Protein AF-A0A9P5V258-F1 (afdb_monomer)

Radius of gyration: 17.4 Å; Cα contacts (8 Å, |Δi|>4): 84; chains: 1; bounding box: 50×30×42 Å

Sequence (105 aa):
MNAGVFMLKVNEWSRKYMRDVWSRINTFDNEQDFMIALLEKSEYKSKAHVKYLPQCSFNSYWDVRGLHRMYRPGDFVIHWAGHNFSPLTFKDWKPSRHFNNPIKY

Structure (mmCIF, N/CA/C/O backbone):
data_AF-A0A9P5V258-F1
#
_entry.id   AF-A0A9P5V258-F1
#
loop_
_atom_site.group_PDB
_atom_site.id
_atom_site.type_symbol
_atom_site.label_atom_id
_atom_site.label_alt_id
_atom_site.label_comp_id
_atom_site.label_asym_id
_atom_site.label_entity_id
_atom_site.label_seq_id
_atom_site.pdbx_PDB_ins_code
_atom_site.Cartn_x
_atom_site.Cartn_y
_atom_site.Cartn_z
_atom_site.occupancy
_atom_site.B_iso_or_equiv
_atom_site.auth_seq_id
_atom_site.auth_comp_id
_atom_site.auth_asym_id
_atom_site.auth_atom_id
_atom_site.pdbx_PDB_model_num
ATOM 1 N N . MET A 1 1 ? 4.980 3.412 3.605 1.00 79.06 1 MET A N 1
ATOM 2 C CA . MET A 1 1 ? 4.011 2.432 3.063 1.00 79.06 1 MET A CA 1
ATOM 3 C C . MET A 1 1 ? 3.974 2.613 1.554 1.00 79.06 1 MET A C 1
ATOM 5 O O . MET A 1 1 ? 4.210 3.732 1.123 1.00 79.06 1 MET A O 1
ATOM 9 N N . ASN A 1 2 ? 3.710 1.563 0.775 1.00 82.44 2 ASN A N 1
ATOM 10 C CA . ASN A 1 2 ? 3.431 1.680 -0.658 1.00 82.44 2 ASN A CA 1
ATOM 11 C C . ASN A 1 2 ? 2.031 1.109 -0.939 1.00 82.44 2 ASN A C 1
ATOM 13 O O . ASN A 1 2 ? 1.725 0.034 -0.429 1.00 82.44 2 ASN A O 1
ATOM 17 N N . ALA A 1 3 ? 1.204 1.821 -1.708 1.00 85.69 3 ALA A N 1
ATOM 18 C CA . ALA A 1 3 ? -0.164 1.411 -2.051 1.00 85.69 3 ALA A CA 1
ATOM 19 C C . ALA A 1 3 ? -0.281 0.709 -3.417 1.00 85.69 3 ALA A C 1
ATOM 21 O O . ALA A 1 3 ? -1.348 0.235 -3.774 1.00 85.69 3 ALA A O 1
ATOM 22 N N . GLY A 1 4 ? 0.806 0.575 -4.176 1.00 84.62 4 GLY A N 1
ATOM 23 C CA . GLY A 1 4 ? 0.827 -0.211 -5.413 1.00 84.62 4 GLY A CA 1
ATOM 24 C C . GLY A 1 4 ? 0.654 -1.717 -5.189 1.00 84.62 4 GLY A C 1
ATOM 25 O O . GLY A 1 4 ? 0.162 -2.408 -6.073 1.00 84.62 4 GLY A O 1
ATOM 26 N N . VAL A 1 5 ? 1.013 -2.234 -4.005 1.00 88.31 5 VAL A N 1
ATOM 27 C CA . VAL A 1 5 ? 0.732 -3.624 -3.607 1.00 88.31 5 VAL A CA 1
ATOM 28 C C . VAL A 1 5 ? 0.343 -3.670 -2.133 1.00 88.31 5 VAL A C 1
ATOM 30 O O . VAL A 1 5 ? 1.149 -3.351 -1.257 1.00 88.31 5 VAL A O 1
ATOM 33 N N . PHE A 1 6 ? -0.881 -4.108 -1.852 1.00 92.19 6 PHE A N 1
ATOM 34 C CA . PHE A 1 6 ? -1.391 -4.364 -0.507 1.00 92.19 6 PHE A CA 1
ATOM 35 C C . PHE A 1 6 ? -2.472 -5.452 -0.545 1.00 92.19 6 PHE A C 1
ATOM 37 O O . PHE A 1 6 ? -2.997 -5.796 -1.601 1.00 92.19 6 PHE A O 1
ATOM 44 N N . MET A 1 7 ? -2.803 -6.008 0.619 1.00 92.50 7 MET A N 1
ATOM 45 C CA . MET A 1 7 ? -3.879 -6.986 0.779 1.00 92.50 7 MET A CA 1
ATOM 46 C C . MET A 1 7 ? -4.926 -6.448 1.746 1.00 92.50 7 MET A C 1
ATOM 48 O O . MET A 1 7 ? -4.589 -5.881 2.786 1.00 92.50 7 MET A O 1
ATOM 52 N N . LEU A 1 8 ? -6.199 -6.677 1.428 1.00 94.38 8 LEU A N 1
ATOM 53 C CA . LEU A 1 8 ? -7.324 -6.362 2.301 1.00 94.38 8 LEU A CA 1
ATOM 54 C C . LEU A 1 8 ? -8.073 -7.638 2.660 1.00 94.38 8 LEU A C 1
ATOM 56 O O . LEU A 1 8 ? -8.475 -8.408 1.789 1.00 94.38 8 LEU A O 1
ATOM 60 N N . LYS A 1 9 ? -8.320 -7.833 3.956 1.00 95.69 9 LYS A N 1
ATOM 61 C CA . LYS A 1 9 ? -9.283 -8.838 4.399 1.00 95.69 9 LYS A CA 1
ATOM 62 C C . LYS A 1 9 ? -10.686 -8.319 4.098 1.00 95.69 9 LYS A C 1
ATOM 64 O O . LYS A 1 9 ? -11.016 -7.193 4.448 1.00 95.69 9 LYS A O 1
ATOM 69 N N . VAL A 1 10 ? -11.544 -9.145 3.509 1.00 96.19 10 VAL A N 1
ATOM 70 C CA . VAL A 1 10 ? -12.946 -8.768 3.294 1.00 96.19 10 VAL A CA 1
ATOM 71 C C . VAL A 1 10 ? -13.681 -8.784 4.636 1.00 96.19 10 VAL A C 1
ATOM 73 O O . VAL A 1 10 ? -14.121 -9.828 5.108 1.00 96.19 10 VAL A O 1
ATOM 76 N N . ASN A 1 11 ? -13.784 -7.622 5.277 1.00 96.25 11 ASN A N 1
ATOM 77 C CA . ASN A 1 11 ? -14.552 -7.411 6.502 1.00 96.25 11 ASN A CA 1
ATOM 78 C C . ASN A 1 11 ? -15.094 -5.973 6.567 1.00 96.25 11 ASN A C 1
ATOM 80 O O . ASN A 1 11 ? -14.812 -5.142 5.701 1.00 96.25 11 ASN A O 1
ATOM 84 N N . GLU A 1 12 ? -15.891 -5.679 7.593 1.00 96.44 12 GLU A N 1
ATOM 85 C CA . GLU A 1 12 ? -16.513 -4.362 7.769 1.00 96.44 12 GLU A CA 1
ATOM 86 C C . GLU A 1 12 ? -15.485 -3.240 7.928 1.00 96.44 12 GLU A C 1
ATOM 88 O O . GLU A 1 12 ? -15.649 -2.176 7.330 1.00 96.44 12 GLU A O 1
ATOM 93 N N . TRP A 1 13 ? -14.393 -3.498 8.654 1.00 95.44 13 TRP A N 1
ATOM 94 C CA . TRP A 1 13 ? -13.323 -2.523 8.859 1.00 95.44 13 TRP A CA 1
ATOM 95 C C . TRP A 1 13 ? -12.678 -2.105 7.532 1.00 95.44 13 TRP A C 1
ATOM 97 O O . TRP A 1 13 ? -12.631 -0.918 7.220 1.00 95.44 13 TRP A O 1
ATOM 107 N N . SER A 1 14 ? -12.263 -3.065 6.699 1.00 95.81 14 SER A N 1
ATOM 108 C CA . SER A 1 14 ? -11.654 -2.785 5.396 1.00 95.81 14 SER A CA 1
ATOM 109 C C . SER A 1 14 ? -12.642 -2.119 4.439 1.00 95.81 14 SER A C 1
ATOM 111 O O . SER A 1 14 ? -12.258 -1.210 3.707 1.00 95.81 14 SER A O 1
ATOM 113 N N . ARG A 1 15 ? -13.929 -2.497 4.472 1.00 96.62 15 ARG A N 1
ATOM 114 C CA . ARG A 1 15 ? -14.977 -1.824 3.682 1.00 96.62 15 ARG A CA 1
ATOM 115 C C . ARG A 1 15 ? -15.196 -0.379 4.120 1.00 96.62 15 ARG A C 1
ATOM 117 O O . ARG A 1 15 ? -15.443 0.475 3.274 1.00 96.62 15 ARG A O 1
ATOM 124 N N . LYS A 1 16 ? -15.161 -0.093 5.424 1.00 95.88 16 LYS A N 1
ATOM 125 C CA . LYS A 1 16 ? -15.249 1.279 5.938 1.00 95.88 16 LYS A CA 1
ATOM 126 C C . LYS A 1 16 ? -14.019 2.083 5.523 1.00 95.88 16 LYS A C 1
ATOM 128 O O . LYS A 1 16 ? -14.179 3.121 4.896 1.00 95.88 16 LYS A O 1
ATOM 133 N N . TYR A 1 17 ? -12.822 1.558 5.783 1.00 95.00 17 TYR A N 1
ATOM 134 C CA . TYR A 1 17 ? -11.565 2.214 5.434 1.00 95.00 17 TYR A CA 1
ATOM 135 C C . TYR A 1 17 ? -11.505 2.586 3.945 1.00 95.00 17 TYR A C 1
ATOM 137 O O . TYR A 1 17 ? -11.267 3.744 3.621 1.00 95.00 17 TYR A O 1
ATOM 145 N N . MET A 1 18 ? -11.822 1.654 3.038 1.00 94.56 18 MET A N 1
ATOM 146 C CA . MET A 1 18 ? -11.799 1.939 1.596 1.00 94.56 18 MET A CA 1
ATOM 147 C C . MET A 1 18 ? -12.895 2.906 1.139 1.00 94.56 18 MET A C 1
ATOM 149 O O . MET A 1 18 ? -12.666 3.670 0.206 1.00 94.56 18 MET A O 1
ATOM 153 N N . ARG A 1 19 ? -14.072 2.918 1.781 1.00 94.81 19 ARG A N 1
ATOM 154 C CA . ARG A 1 19 ? -15.088 3.950 1.509 1.00 94.81 19 ARG A CA 1
ATOM 155 C C . ARG A 1 19 ? -14.584 5.332 1.904 1.00 94.81 19 ARG A C 1
ATOM 157 O O . ARG A 1 19 ? -14.739 6.270 1.131 1.00 94.81 19 ARG A O 1
ATOM 164 N N . ASP A 1 20 ? -13.950 5.444 3.065 1.00 93.50 20 ASP A N 1
ATOM 165 C CA . ASP A 1 20 ? -13.419 6.714 3.556 1.00 93.50 20 ASP A CA 1
ATOM 166 C C . ASP A 1 20 ? -12.240 7.208 2.704 1.00 93.50 20 ASP A C 1
ATOM 168 O O . ASP A 1 20 ? -12.161 8.408 2.439 1.00 93.50 20 ASP A O 1
ATOM 172 N N . VAL A 1 21 ? -11.378 6.300 2.223 1.00 91.69 21 VAL A N 1
ATOM 173 C CA . VAL A 1 21 ? -10.339 6.597 1.218 1.00 91.69 21 VAL A CA 1
ATOM 174 C C . VAL A 1 21 ? -10.993 7.155 -0.051 1.00 91.69 21 VAL A C 1
ATOM 176 O O . VAL A 1 21 ? -10.706 8.287 -0.434 1.00 91.69 21 VAL A O 1
ATOM 179 N N . TRP A 1 22 ? -11.940 6.426 -0.655 1.00 89.94 22 TRP A N 1
ATOM 180 C CA . TRP A 1 22 ? -12.550 6.838 -1.926 1.00 89.94 22 TRP A CA 1
ATOM 181 C C . TRP A 1 22 ? -13.407 8.094 -1.837 1.00 89.94 22 TRP A C 1
ATOM 183 O O . TRP A 1 22 ? -13.440 8.870 -2.784 1.00 89.94 22 TRP A O 1
ATOM 193 N N . SER A 1 23 ? -14.054 8.345 -0.698 1.00 89.50 23 SER A N 1
AT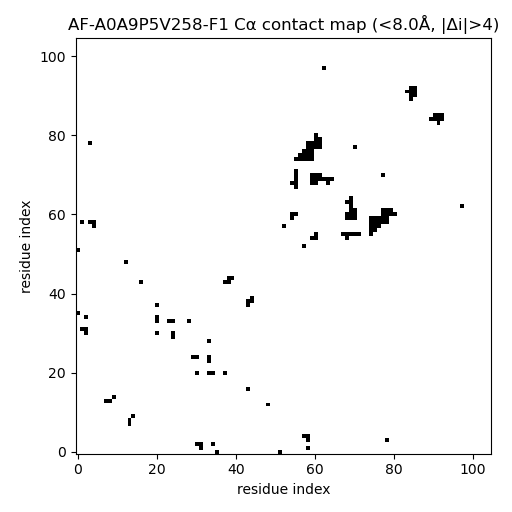OM 194 C CA . SER A 1 23 ? -14.854 9.560 -0.492 1.00 89.50 23 SER A CA 1
ATOM 195 C C . SER A 1 23 ? -14.053 10.865 -0.582 1.00 89.50 23 SER A C 1
ATOM 197 O O . SER A 1 23 ? -14.650 11.936 -0.668 1.00 89.50 23 SER A O 1
ATOM 199 N N . ARG A 1 24 ? -12.717 10.791 -0.520 1.00 79.38 24 ARG A N 1
ATOM 200 C CA . ARG A 1 24 ? -11.822 11.953 -0.451 1.00 79.38 24 ARG A CA 1
ATOM 201 C C . ARG A 1 24 ? -10.917 12.104 -1.664 1.00 79.38 24 ARG A C 1
ATOM 203 O O . ARG A 1 24 ? -10.278 13.141 -1.780 1.00 79.38 24 ARG A O 1
ATOM 210 N N . ILE A 1 25 ? -10.852 11.102 -2.536 1.00 81.50 25 ILE A N 1
ATOM 211 C CA . ILE A 1 25 ? -9.966 11.138 -3.697 1.00 81.50 25 ILE A CA 1
ATOM 212 C C . ILE A 1 25 ? -10.594 12.009 -4.782 1.00 81.50 25 ILE A C 1
ATOM 214 O O . ILE A 1 25 ? -11.712 11.757 -5.233 1.00 81.50 25 ILE A O 1
ATOM 218 N N . ASN A 1 26 ? -9.859 13.037 -5.200 1.00 77.88 26 ASN A N 1
ATOM 219 C CA . ASN A 1 26 ? -10.145 13.812 -6.403 1.00 77.88 26 ASN A CA 1
ATOM 220 C C . ASN A 1 26 ? -9.133 13.470 -7.518 1.00 77.88 26 ASN A C 1
ATOM 222 O O . ASN A 1 26 ? -8.193 12.707 -7.317 1.00 77.88 26 ASN A O 1
ATOM 226 N N . THR A 1 27 ? -9.320 14.030 -8.715 1.00 69.38 27 THR A N 1
ATOM 227 C CA . THR A 1 27 ? -8.483 13.749 -9.900 1.00 69.38 27 THR A CA 1
ATOM 228 C C . THR A 1 27 ? -7.014 14.167 -9.785 1.00 69.38 27 THR A C 1
ATOM 230 O O . THR A 1 27 ? -6.221 13.771 -10.635 1.00 69.38 27 THR A O 1
ATOM 233 N N . PHE A 1 28 ? -6.643 14.967 -8.786 1.00 65.12 28 PHE A N 1
ATOM 234 C CA . PHE A 1 28 ? -5.284 15.488 -8.602 1.00 65.12 28 PHE A CA 1
ATOM 235 C C . PHE A 1 28 ? -4.562 14.872 -7.401 1.00 65.12 28 PHE A C 1
ATOM 237 O O . PHE A 1 28 ? -3.388 15.160 -7.169 1.00 65.12 28 PHE A O 1
ATOM 244 N N . ASP A 1 29 ? -5.253 14.010 -6.666 1.00 76.50 29 ASP A N 1
ATOM 245 C CA . ASP A 1 29 ? -4.814 13.487 -5.388 1.00 76.50 29 ASP A CA 1
ATOM 246 C C . ASP A 1 29 ? -4.203 12.089 -5.523 1.00 76.50 29 ASP A C 1
ATOM 248 O O . ASP A 1 29 ? -4.750 11.194 -6.170 1.00 76.50 29 ASP A O 1
ATOM 252 N N . ASN A 1 30 ? -3.061 11.879 -4.869 1.00 83.06 30 ASN A N 1
ATOM 253 C CA . ASN A 1 30 ? -2.420 10.572 -4.798 1.00 83.06 30 ASN A CA 1
ATOM 254 C C . ASN A 1 30 ? -3.122 9.696 -3.750 1.00 83.06 30 ASN A C 1
ATOM 256 O O . ASN A 1 30 ? -3.019 9.955 -2.549 1.00 83.06 30 ASN A O 1
ATOM 260 N N . GLU A 1 31 ? -3.790 8.628 -4.199 1.00 88.94 31 GLU A N 1
ATOM 261 C CA . GLU A 1 31 ? -4.457 7.635 -3.341 1.00 88.94 31 GLU A CA 1
ATOM 262 C C . GLU A 1 31 ? -3.577 7.194 -2.162 1.00 88.94 31 GLU A C 1
ATOM 264 O O . GLU A 1 31 ? -4.047 7.131 -1.023 1.00 88.94 31 GLU A O 1
ATOM 269 N N . GLN A 1 32 ? -2.289 6.933 -2.409 1.00 90.50 32 GLN A N 1
ATOM 270 C CA . GLN A 1 32 ? -1.372 6.436 -1.388 1.00 90.50 32 GLN A CA 1
ATOM 271 C C . GLN A 1 32 ? -1.251 7.398 -0.203 1.00 90.50 32 GLN A C 1
ATOM 273 O O . GLN A 1 32 ? -1.208 6.955 0.947 1.00 90.50 32 GLN A O 1
ATOM 278 N N . ASP A 1 33 ? -1.206 8.700 -0.471 1.00 88.75 33 ASP A N 1
ATOM 279 C CA . ASP A 1 33 ? -1.028 9.713 0.565 1.00 88.75 33 ASP A CA 1
ATOM 280 C C . ASP A 1 33 ? -2.291 9.815 1.432 1.00 88.75 33 ASP A C 1
ATOM 282 O O . ASP A 1 33 ? -2.200 9.886 2.660 1.00 88.75 33 ASP A O 1
ATOM 286 N N . PHE A 1 34 ? -3.478 9.683 0.829 1.00 89.00 34 PHE A N 1
ATOM 287 C CA . PHE A 1 34 ? -4.744 9.605 1.566 1.00 89.00 34 PHE A CA 1
ATOM 288 C C . PHE A 1 34 ? -4.856 8.350 2.417 1.00 89.00 34 PHE A C 1
ATOM 290 O O . PHE A 1 34 ? -5.298 8.422 3.569 1.00 89.00 34 PHE A O 1
ATOM 297 N N . MET A 1 35 ? -4.441 7.204 1.877 1.00 92.94 35 MET A N 1
ATOM 298 C CA . MET A 1 35 ? -4.403 5.960 2.633 1.00 92.94 35 MET A CA 1
ATOM 299 C C . MET A 1 35 ? -3.521 6.108 3.879 1.00 92.94 35 MET A C 1
ATOM 301 O O . MET A 1 35 ? -3.959 5.746 4.973 1.00 92.94 35 MET A O 1
ATOM 305 N N . ILE A 1 36 ? -2.320 6.683 3.737 1.00 91.81 36 ILE A N 1
ATOM 306 C CA . ILE A 1 36 ? -1.396 6.935 4.855 1.00 91.81 36 ILE A CA 1
ATOM 307 C C . ILE A 1 36 ? -2.028 7.896 5.867 1.00 91.81 36 ILE A C 1
ATOM 309 O O . ILE A 1 36 ? -2.112 7.564 7.049 1.00 91.81 36 ILE A O 1
ATOM 313 N N . ALA A 1 37 ? -2.544 9.039 5.410 1.00 90.88 37 ALA A N 1
ATOM 314 C CA . ALA A 1 37 ? -3.138 10.049 6.280 1.00 90.88 37 ALA A CA 1
ATOM 315 C C . ALA A 1 37 ? -4.344 9.514 7.071 1.00 90.88 37 ALA A C 1
ATOM 317 O O . ALA A 1 37 ? -4.539 9.861 8.237 1.00 90.88 37 ALA A O 1
ATOM 318 N N . LEU A 1 38 ? -5.167 8.647 6.469 1.00 92.44 38 LEU A N 1
ATOM 319 C CA . LEU A 1 38 ? -6.274 8.005 7.179 1.00 92.44 38 LEU A CA 1
ATOM 320 C C . LEU A 1 38 ? -5.781 7.038 8.255 1.00 92.44 38 LEU A C 1
ATOM 322 O O . LEU A 1 38 ? -6.333 7.060 9.351 1.00 92.44 38 LEU A O 1
ATOM 326 N N . LEU A 1 39 ? -4.736 6.249 7.988 1.00 93.38 39 LEU A N 1
ATOM 327 C CA . LEU A 1 39 ? -4.160 5.300 8.955 1.00 93.38 39 LEU A CA 1
ATOM 328 C C . LEU A 1 39 ? -3.537 5.982 10.182 1.00 93.38 39 LEU A C 1
ATOM 330 O O . LEU A 1 39 ? -3.370 5.344 11.223 1.00 93.38 39 LEU A O 1
ATOM 334 N N . GLU A 1 40 ? -3.209 7.269 10.085 1.00 91.69 40 GLU A N 1
ATOM 335 C CA . GLU A 1 40 ? -2.706 8.065 11.206 1.00 91.69 40 GLU A CA 1
ATOM 336 C C . GLU A 1 40 ? -3.812 8.590 12.132 1.00 91.69 40 GLU A C 1
ATOM 338 O O . GLU A 1 40 ? -3.526 8.957 13.277 1.00 91.69 40 GLU A O 1
ATOM 343 N N . LYS A 1 41 ? -5.078 8.587 11.691 1.00 91.56 41 LYS A N 1
ATOM 344 C CA . LYS A 1 41 ? -6.218 9.012 12.516 1.00 91.56 41 LYS A CA 1
ATOM 345 C C . LYS A 1 41 ? -6.520 7.987 13.599 1.00 91.56 41 LYS A C 1
ATOM 347 O O . LYS A 1 41 ? -6.471 6.787 13.349 1.00 91.56 41 LYS A O 1
ATOM 352 N N . SER A 1 42 ? -6.913 8.452 14.785 1.00 89.25 42 SER A N 1
ATOM 353 C CA . SER A 1 42 ? -7.205 7.603 15.954 1.00 89.25 42 SER A CA 1
ATOM 354 C C . SER A 1 42 ? -8.169 6.448 15.658 1.00 89.25 42 SER A C 1
ATOM 356 O O . SER A 1 42 ? -7.953 5.343 16.140 1.00 89.25 42 SER A O 1
ATOM 358 N N . GLU A 1 43 ? -9.177 6.683 14.817 1.00 90.00 43 GLU A N 1
ATOM 359 C CA . GLU A 1 43 ? -10.156 5.679 14.380 1.00 90.00 43 GLU A CA 1
ATOM 360 C C . GLU A 1 43 ? -9.528 4.487 13.627 1.00 90.00 43 GLU A C 1
ATOM 362 O O . GLU A 1 43 ? -10.000 3.356 13.733 1.00 90.00 43 GLU A O 1
ATOM 367 N N . TYR A 1 44 ? -8.445 4.722 12.885 1.00 90.62 44 TYR A N 1
ATOM 368 C CA . TYR A 1 44 ? -7.799 3.729 12.020 1.00 90.62 44 TYR A CA 1
ATOM 369 C C . TYR A 1 44 ? -6.428 3.284 12.510 1.00 90.62 44 TYR A C 1
ATOM 371 O O . TYR A 1 44 ? -5.928 2.243 12.076 1.00 90.62 44 TYR A O 1
ATOM 379 N N . LYS A 1 45 ? -5.833 4.040 13.435 1.00 85.31 45 LYS A N 1
ATOM 380 C CA . LYS A 1 45 ? -4.521 3.801 14.033 1.00 85.31 45 LYS A CA 1
ATOM 381 C C . LYS A 1 45 ? -4.582 2.632 15.020 1.00 85.31 45 LYS A C 1
ATOM 383 O O . LYS A 1 45 ? -4.364 2.781 16.218 1.00 85.31 45 LYS A O 1
ATOM 388 N N . SER A 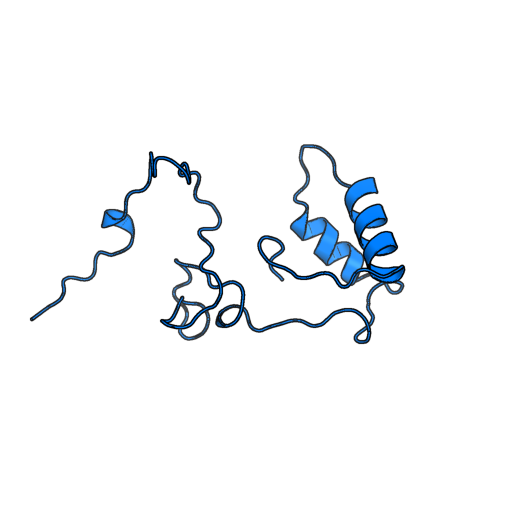1 46 ? -4.883 1.442 14.503 1.00 83.75 46 SER A N 1
ATOM 389 C CA . SER A 1 46 ? -4.985 0.194 1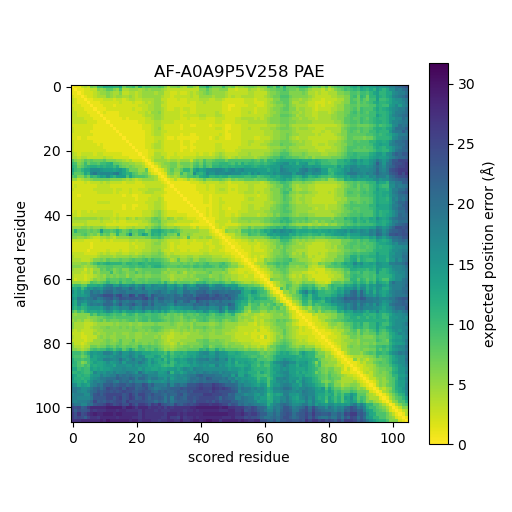5.253 1.00 83.75 46 SER A CA 1
ATOM 390 C C . SER A 1 46 ? -4.047 -0.866 14.686 1.00 83.75 46 SER A C 1
ATOM 392 O O . SER A 1 46 ? -4.130 -1.252 13.518 1.00 83.75 46 SER A O 1
ATOM 394 N N . LYS A 1 47 ? -3.194 -1.418 15.557 1.00 78.50 47 LYS A N 1
ATOM 395 C CA . LYS A 1 47 ? -2.323 -2.559 15.226 1.00 78.50 47 LYS A CA 1
ATOM 396 C C . LYS A 1 47 ? -3.103 -3.862 15.003 1.00 78.50 47 LYS A C 1
ATOM 398 O O . LYS A 1 47 ? -2.536 -4.824 14.495 1.00 78.50 47 LYS A O 1
ATOM 403 N N . ALA A 1 48 ? -4.385 -3.909 15.376 1.00 88.06 48 ALA A N 1
ATOM 404 C CA . ALA A 1 48 ? -5.224 -5.089 15.175 1.00 88.06 48 ALA A CA 1
ATOM 405 C C . ALA A 1 48 ? -5.656 -5.264 13.709 1.00 88.06 48 ALA A C 1
ATOM 407 O O . ALA A 1 48 ? -5.912 -6.386 13.276 1.00 88.06 48 ALA A O 1
ATOM 408 N N . HIS A 1 49 ? -5.718 -4.170 12.943 1.00 92.19 49 HIS A N 1
ATOM 409 C CA . HIS A 1 49 ? -6.241 -4.181 11.573 1.00 92.19 49 HIS A CA 1
ATOM 410 C C . HIS A 1 49 ? -5.177 -3.936 10.502 1.00 92.19 49 HIS A C 1
ATOM 412 O O . HIS A 1 49 ? -5.386 -4.302 9.348 1.00 92.19 49 HIS A O 1
ATOM 418 N N . VAL A 1 50 ? -4.030 -3.365 10.879 1.00 93.25 50 VAL A N 1
ATOM 419 C CA . VAL A 1 50 ? -2.978 -2.962 9.941 1.00 93.25 50 VAL A CA 1
ATOM 420 C C . VAL A 1 50 ? -1.667 -3.627 10.331 1.00 93.25 50 VAL A C 1
ATOM 422 O O . VAL A 1 50 ? -1.194 -3.487 11.460 1.00 93.25 50 VAL A O 1
ATOM 425 N N . LYS A 1 51 ? -1.056 -4.331 9.376 1.00 91.75 51 LYS A N 1
ATOM 426 C CA . LYS A 1 51 ? 0.290 -4.892 9.508 1.00 91.75 51 LYS A CA 1
ATOM 427 C C . LYS A 1 51 ? 1.164 -4.366 8.382 1.00 91.75 51 LYS A C 1
ATOM 429 O O . LYS A 1 51 ? 0.799 -4.462 7.216 1.00 91.75 51 LYS A O 1
ATOM 434 N N . TYR A 1 52 ? 2.327 -3.842 8.746 1.00 89.88 52 TYR A N 1
ATOM 435 C CA . TYR A 1 52 ? 3.333 -3.412 7.786 1.00 89.88 52 TYR A CA 1
ATOM 436 C C . TYR A 1 52 ? 4.280 -4.571 7.502 1.00 89.88 52 TYR A C 1
ATOM 438 O O . TYR A 1 52 ? 4.839 -5.159 8.428 1.00 89.88 52 TYR A O 1
ATOM 446 N N . LEU A 1 53 ? 4.438 -4.898 6.223 1.00 85.25 53 LEU A N 1
ATOM 447 C CA . LEU A 1 53 ? 5.376 -5.914 5.764 1.00 85.25 53 LEU A CA 1
ATOM 448 C C . LEU A 1 53 ? 6.671 -5.255 5.268 1.00 85.25 53 LEU A C 1
ATOM 450 O O . LEU A 1 53 ? 6.631 -4.115 4.791 1.00 85.25 53 LEU A O 1
ATOM 454 N N . PRO A 1 54 ? 7.818 -5.950 5.359 1.00 82.06 54 PRO A N 1
ATOM 455 C CA . PRO A 1 54 ? 9.051 -5.489 4.738 1.00 82.06 54 PRO A CA 1
ATOM 456 C C . PRO A 1 54 ? 8.870 -5.303 3.230 1.00 82.06 54 PRO A C 1
ATOM 458 O O . PRO A 1 54 ? 8.306 -6.162 2.554 1.00 82.06 54 PRO A O 1
ATOM 461 N N . GLN A 1 55 ? 9.399 -4.199 2.704 1.00 76.94 55 GLN A N 1
ATOM 462 C CA . GLN A 1 55 ? 9.273 -3.838 1.291 1.00 76.94 55 GLN A CA 1
ATOM 463 C C . GLN A 1 55 ? 9.798 -4.945 0.364 1.00 76.94 55 GLN A C 1
ATOM 465 O O . GLN A 1 55 ? 9.083 -5.354 -0.542 1.00 76.94 55 GLN A O 1
ATOM 470 N N . CYS A 1 56 ? 10.983 -5.503 0.639 1.00 74.50 56 CYS A N 1
ATOM 471 C CA . CYS A 1 56 ? 11.584 -6.538 -0.211 1.00 74.50 56 CYS A CA 1
ATOM 472 C C . CYS A 1 56 ? 10.809 -7.864 -0.249 1.00 74.50 56 CYS A C 1
ATOM 474 O O . CYS A 1 56 ? 10.922 -8.624 -1.195 1.00 74.50 56 CYS A O 1
ATOM 476 N N . SER A 1 57 ? 10.007 -8.175 0.770 1.00 72.38 57 SER A N 1
ATOM 477 C CA . SER A 1 57 ? 9.278 -9.449 0.795 1.00 72.38 57 SER A CA 1
ATOM 478 C C . SER A 1 5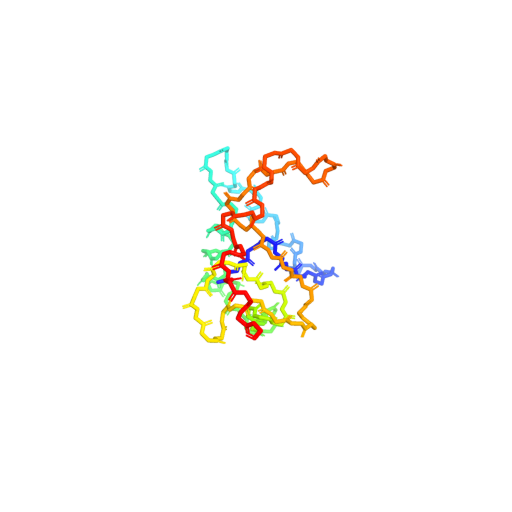7 ? 7.967 -9.397 0.011 1.00 72.38 57 SER A C 1
ATOM 480 O O . SER A 1 57 ? 7.335 -10.432 -0.177 1.00 72.38 57 SER A O 1
ATOM 482 N N . PHE A 1 58 ? 7.520 -8.205 -0.396 1.00 79.81 58 PHE A N 1
ATOM 483 C CA . PHE A 1 58 ? 6.143 -8.014 -0.851 1.00 79.81 58 PHE A CA 1
ATOM 484 C C . PHE A 1 58 ? 5.977 -7.024 -2.008 1.00 79.81 58 PHE A C 1
ATOM 486 O O . PHE A 1 58 ? 5.060 -7.172 -2.807 1.00 79.81 58 PHE A O 1
ATOM 493 N N . ASN A 1 59 ? 6.830 -6.005 -2.090 1.00 83.75 59 ASN A N 1
ATOM 494 C CA . ASN A 1 59 ? 6.705 -4.894 -3.029 1.00 83.75 59 ASN A CA 1
ATOM 495 C C . ASN A 1 59 ? 8.082 -4.257 -3.272 1.00 83.75 59 ASN A C 1
ATOM 497 O O . ASN A 1 59 ? 8.371 -3.136 -2.836 1.00 83.75 59 ASN A O 1
ATOM 501 N N . SER A 1 60 ? 8.972 -5.032 -3.887 1.00 83.75 60 SER A N 1
ATOM 502 C CA . SER A 1 60 ? 10.363 -4.647 -4.101 1.00 83.75 60 SER A CA 1
ATOM 503 C C . SER A 1 60 ? 10.468 -3.592 -5.181 1.00 83.75 60 SER A C 1
ATOM 505 O O . SER A 1 60 ? 9.922 -3.754 -6.265 1.00 83.75 60 SER A O 1
ATOM 507 N N . TYR A 1 61 ? 11.226 -2.532 -4.926 1.00 78.75 61 TYR A N 1
ATOM 508 C CA . TYR A 1 61 ? 11.489 -1.536 -5.955 1.00 78.75 61 TYR A CA 1
ATOM 509 C C . TYR A 1 61 ? 12.693 -1.955 -6.789 1.00 78.75 61 TYR A C 1
ATOM 511 O O . TYR A 1 61 ? 13.681 -2.484 -6.272 1.00 78.75 61 TYR A O 1
ATOM 519 N N . TRP A 1 62 ? 12.611 -1.694 -8.088 1.00 70.94 62 TRP A N 1
ATOM 520 C CA . TRP A 1 62 ? 13.658 -2.072 -9.030 1.00 70.94 62 TRP A CA 1
ATOM 521 C C . TRP A 1 62 ? 14.917 -1.184 -8.931 1.00 70.94 62 TRP A C 1
ATOM 523 O O . TRP A 1 62 ? 16.017 -1.681 -9.162 1.00 70.94 62 TRP A O 1
ATOM 533 N N . ASP A 1 63 ? 14.787 0.102 -8.577 1.00 66.69 63 ASP A N 1
ATOM 534 C CA . ASP A 1 63 ? 15.856 1.117 -8.664 1.00 66.69 63 ASP A CA 1
ATOM 535 C C . ASP A 1 63 ? 16.447 1.588 -7.343 1.00 66.69 63 ASP A C 1
ATOM 537 O O . ASP A 1 63 ? 17.415 2.358 -7.332 1.00 66.69 63 ASP A O 1
ATOM 541 N N . VAL A 1 64 ? 15.898 1.154 -6.214 1.00 62.19 64 VAL A N 1
ATOM 542 C CA . VAL A 1 64 ? 16.336 1.691 -4.930 1.00 62.19 64 VAL A CA 1
ATOM 543 C C . VAL A 1 64 ? 17.686 1.083 -4.560 1.00 62.19 64 VAL A C 1
ATOM 545 O O . VAL A 1 64 ? 17.756 -0.040 -4.070 1.00 62.19 64 VAL A O 1
ATOM 548 N N . ARG A 1 65 ? 18.768 1.852 -4.746 1.00 55.94 65 ARG A N 1
ATOM 549 C CA . ARG A 1 65 ? 20.162 1.490 -4.414 1.00 55.94 65 ARG A CA 1
ATOM 550 C C . ARG A 1 65 ? 20.428 1.460 -2.901 1.00 55.94 65 ARG A C 1
ATOM 552 O O . ARG A 1 65 ? 21.233 2.226 -2.380 1.00 55.94 65 ARG A O 1
ATOM 559 N N . GLY A 1 66 ? 19.739 0.579 -2.183 1.00 58.03 66 GLY A N 1
ATOM 560 C CA . GLY A 1 66 ? 19.973 0.292 -0.769 1.00 58.03 66 GLY A CA 1
ATOM 561 C C . GLY A 1 66 ? 19.994 -1.212 -0.524 1.00 58.03 66 GLY A C 1
ATOM 562 O O . GLY A 1 66 ? 19.148 -1.932 -1.050 1.00 58.03 66 GLY A O 1
ATOM 563 N N . LEU A 1 67 ? 20.932 -1.685 0.305 1.00 49.22 67 LEU A N 1
ATOM 564 C CA . LEU A 1 67 ? 21.197 -3.114 0.544 1.00 49.22 67 LEU A CA 1
ATOM 565 C C . LEU A 1 67 ? 19.932 -3.930 0.903 1.00 49.22 67 LEU A C 1
ATOM 567 O O . LEU A 1 67 ? 19.833 -5.106 0.562 1.00 49.22 67 LEU A O 1
ATOM 571 N N . HIS A 1 68 ? 18.953 -3.292 1.556 1.00 52.19 68 HIS A N 1
ATOM 572 C CA . HIS A 1 68 ? 17.673 -3.871 2.000 1.00 52.19 68 HIS A CA 1
ATOM 573 C C . HIS A 1 68 ? 16.445 -3.291 1.279 1.00 52.19 68 HIS A C 1
ATOM 575 O O . HIS A 1 68 ? 15.346 -3.307 1.828 1.00 52.19 68 HIS A O 1
ATOM 581 N N . ARG A 1 69 ? 16.635 -2.681 0.105 1.00 53.50 69 ARG A N 1
ATOM 582 C CA . ARG A 1 69 ? 15.562 -2.045 -0.681 1.00 53.50 69 ARG A CA 1
ATOM 583 C C . ARG A 1 69 ? 15.559 -2.446 -2.156 1.00 53.50 69 ARG A C 1
ATOM 585 O O . ARG A 1 69 ? 14.594 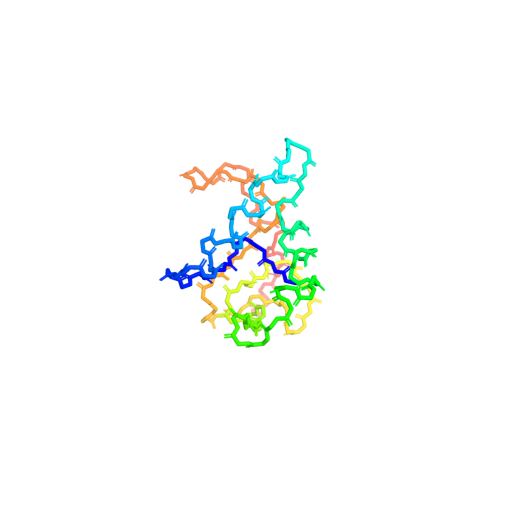-2.135 -2.849 1.00 53.50 69 ARG A O 1
ATOM 592 N N . MET A 1 70 ? 16.608 -3.133 -2.606 1.00 66.38 70 MET A N 1
ATOM 593 C CA . MET A 1 70 ? 16.682 -3.731 -3.934 1.00 66.38 70 MET A CA 1
ATOM 594 C C . MET A 1 70 ? 15.891 -5.033 -4.010 1.00 66.38 70 MET A C 1
ATOM 596 O O . MET A 1 70 ? 15.846 -5.796 -3.040 1.00 66.38 70 MET A O 1
ATOM 600 N N . TYR A 1 71 ? 15.355 -5.293 -5.201 1.00 72.19 71 TYR A N 1
ATOM 601 C CA . TYR A 1 71 ? 14.860 -6.605 -5.599 1.00 72.19 71 TYR A CA 1
ATOM 602 C C . TYR A 1 71 ? 15.916 -7.705 -5.380 1.00 72.19 71 TYR A C 1
ATOM 604 O O . TYR A 1 71 ? 17.116 -7.493 -5.599 1.00 72.19 71 TYR A O 1
ATOM 612 N N . ARG A 1 72 ? 15.458 -8.892 -4.980 1.00 71.81 72 ARG A N 1
ATOM 613 C CA . ARG A 1 72 ? 16.237 -10.128 -4.891 1.00 71.81 72 ARG A CA 1
ATOM 614 C C . ARG A 1 72 ? 15.479 -11.290 -5.548 1.00 71.81 72 ARG A C 1
ATOM 616 O O . ARG A 1 72 ? 14.247 -11.299 -5.560 1.00 71.81 72 ARG A O 1
ATOM 623 N N . PRO A 1 73 ? 16.188 -12.301 -6.085 1.00 74.88 73 PRO A N 1
ATOM 624 C CA . PRO A 1 73 ? 15.546 -13.544 -6.496 1.00 74.88 73 PRO A CA 1
ATOM 625 C C . PRO A 1 73 ? 14.728 -14.143 -5.342 1.00 74.88 73 PRO A C 1
ATOM 627 O O . PRO A 1 73 ? 15.252 -14.317 -4.242 1.00 74.88 73 PRO A O 1
ATOM 630 N N . GLY A 1 74 ? 13.453 -14.444 -5.600 1.00 75.69 74 GLY A N 1
ATOM 631 C CA . GLY A 1 74 ? 12.502 -14.932 -4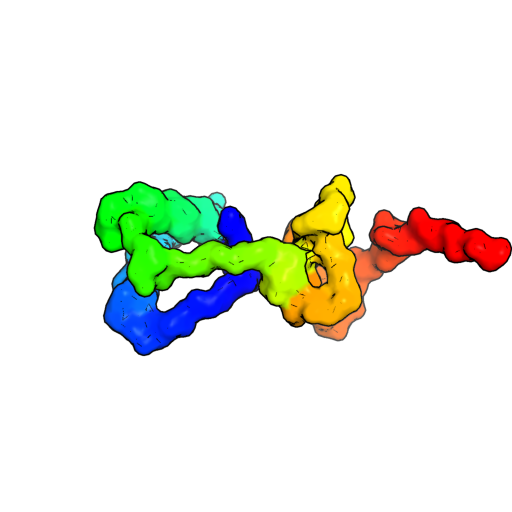.593 1.00 75.69 74 GLY A CA 1
ATOM 632 C C . GLY A 1 74 ? 11.549 -13.870 -4.033 1.00 75.69 74 GLY A C 1
ATOM 633 O O . GLY A 1 74 ? 10.634 -14.226 -3.293 1.00 75.69 74 GLY A O 1
ATOM 634 N N . ASP A 1 75 ? 11.717 -12.597 -4.397 1.00 79.25 75 ASP A N 1
ATOM 635 C CA . ASP A 1 75 ? 10.759 -11.550 -4.037 1.00 79.25 75 ASP A CA 1
ATOM 636 C C . ASP A 1 75 ? 9.399 -11.774 -4.716 1.00 79.25 75 ASP A C 1
ATOM 638 O O . ASP A 1 75 ? 9.321 -12.207 -5.867 1.00 79.25 75 ASP A O 1
ATOM 642 N N . PHE A 1 76 ? 8.316 -11.449 -4.002 1.00 83.88 76 PHE A N 1
ATOM 643 C CA . PHE A 1 76 ? 6.951 -11.733 -4.452 1.00 83.88 76 PHE A CA 1
ATOM 644 C C . PHE A 1 76 ? 6.527 -10.893 -5.667 1.00 83.88 76 PHE A C 1
ATOM 646 O O . PHE A 1 76 ? 6.018 -11.428 -6.649 1.00 83.88 76 PHE A O 1
ATOM 653 N N . VAL A 1 77 ? 6.743 -9.575 -5.604 1.00 84.44 77 VAL A N 1
ATOM 654 C CA . VAL A 1 77 ? 6.437 -8.624 -6.682 1.00 84.44 77 VAL A CA 1
ATOM 655 C C . VAL A 1 77 ? 7.588 -7.640 -6.815 1.00 84.44 77 VAL A C 1
ATOM 657 O O . VAL A 1 77 ? 8.090 -7.117 -5.817 1.00 84.44 77 VAL A O 1
ATOM 660 N N . ILE A 1 78 ? 7.960 -7.352 -8.061 1.00 82.44 78 ILE A N 1
ATOM 661 C CA . ILE A 1 78 ? 8.863 -6.258 -8.405 1.00 82.44 78 ILE A CA 1
ATOM 662 C C . ILE A 1 78 ? 8.011 -5.112 -8.956 1.00 82.44 78 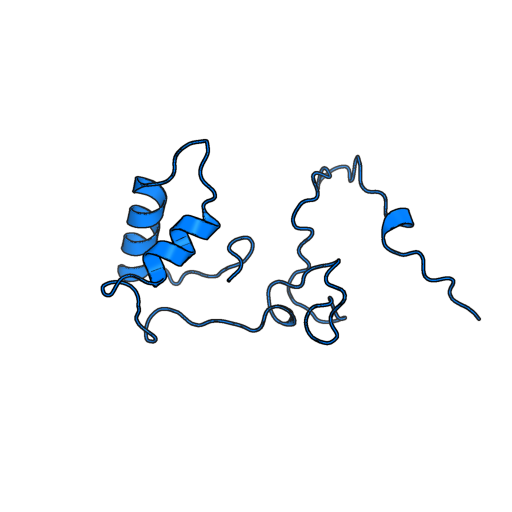ILE A C 1
ATOM 664 O O . ILE A 1 78 ? 7.204 -5.294 -9.866 1.00 82.44 78 ILE A O 1
ATOM 668 N N . HIS A 1 79 ? 8.174 -3.931 -8.378 1.00 82.75 79 HIS A N 1
ATOM 669 C CA . HIS A 1 79 ? 7.402 -2.738 -8.671 1.00 82.75 79 HIS A CA 1
ATOM 670 C C . HIS A 1 79 ? 8.272 -1.716 -9.400 1.00 82.75 79 HIS A C 1
ATOM 672 O O . HIS A 1 79 ? 9.211 -1.137 -8.845 1.00 82.75 79 HIS A O 1
ATOM 678 N N . TRP A 1 80 ? 7.915 -1.462 -10.658 1.00 79.69 80 TRP A N 1
ATOM 679 C CA . TRP A 1 80 ? 8.496 -0.416 -11.499 1.00 79.69 80 TRP A CA 1
ATOM 680 C C . TRP A 1 80 ? 7.797 0.932 -11.307 1.00 79.69 80 TRP A C 1
ATOM 682 O O . TRP A 1 80 ? 7.278 1.523 -12.253 1.00 79.69 80 TRP A O 1
ATOM 692 N N . ALA A 1 81 ? 7.757 1.411 -10.063 1.00 78.31 81 ALA A N 1
ATOM 693 C CA . ALA A 1 81 ? 7.106 2.673 -9.721 1.00 78.31 81 ALA A CA 1
ATOM 694 C C . ALA A 1 81 ? 7.689 3.839 -10.542 1.00 78.31 81 ALA A C 1
ATOM 696 O O . ALA A 1 81 ? 8.906 3.979 -10.644 1.00 78.31 81 ALA A O 1
ATOM 697 N N . GLY A 1 82 ? 6.825 4.676 -11.124 1.00 76.00 82 GLY A N 1
ATOM 698 C CA . GLY A 1 82 ? 7.239 5.824 -11.943 1.00 76.00 82 GLY A CA 1
ATOM 699 C C . GLY A 1 82 ? 7.595 5.495 -13.399 1.00 76.00 82 GLY A C 1
ATOM 700 O O . GLY A 1 82 ? 8.012 6.391 -14.132 1.00 76.00 82 GLY A O 1
ATOM 701 N N . HIS A 1 83 ? 7.410 4.247 -13.844 1.00 75.19 83 HIS A N 1
ATOM 702 C CA . HIS A 1 83 ? 7.604 3.861 -15.242 1.00 75.19 83 HIS A CA 1
ATOM 703 C C . HIS A 1 83 ? 6.274 3.660 -15.964 1.00 75.19 83 HIS A C 1
ATOM 705 O O . HIS A 1 83 ? 5.470 2.819 -15.579 1.00 75.19 83 HIS A O 1
ATOM 711 N N . ASN A 1 84 ? 6.098 4.369 -17.078 1.00 70.00 84 ASN A N 1
ATOM 712 C CA . ASN A 1 84 ? 4.942 4.231 -17.963 1.00 70.00 84 ASN A CA 1
ATOM 713 C C . ASN A 1 84 ? 5.316 3.411 -19.203 1.00 70.00 84 ASN A C 1
ATOM 715 O O . ASN A 1 84 ? 5.330 3.940 -20.311 1.00 70.00 84 ASN A O 1
ATOM 719 N N . PHE A 1 85 ? 5.663 2.133 -19.025 1.00 74.69 85 PHE A N 1
ATOM 720 C CA . PHE A 1 85 ? 5.741 1.209 -20.159 1.00 74.69 85 PHE A CA 1
ATOM 721 C C . PHE A 1 85 ? 4.419 0.461 -20.309 1.00 74.69 85 PHE A C 1
ATOM 723 O O . PHE A 1 85 ? 3.726 0.168 -19.335 1.00 74.69 85 PHE A O 1
ATOM 730 N N . SER A 1 86 ? 4.061 0.135 -21.547 1.00 74.31 86 SER A N 1
ATOM 731 C CA . SER A 1 86 ? 2.897 -0.712 -21.803 1.00 74.31 86 SER A CA 1
ATOM 732 C C . SER A 1 86 ? 3.180 -2.130 -21.294 1.00 74.31 86 SER A C 1
ATOM 734 O O . SER A 1 86 ? 4.129 -2.745 -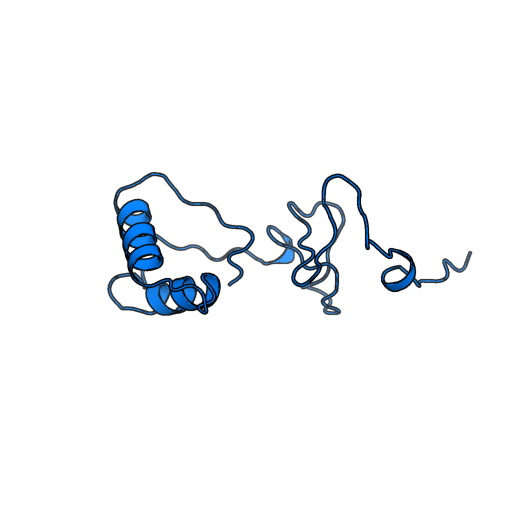21.775 1.00 74.31 86 SER A O 1
ATOM 736 N N . PRO A 1 87 ? 2.368 -2.707 -20.392 1.00 66.50 87 PRO A N 1
ATOM 737 C CA . PRO A 1 87 ? 2.611 -4.061 -19.891 1.00 66.50 87 PRO A CA 1
ATOM 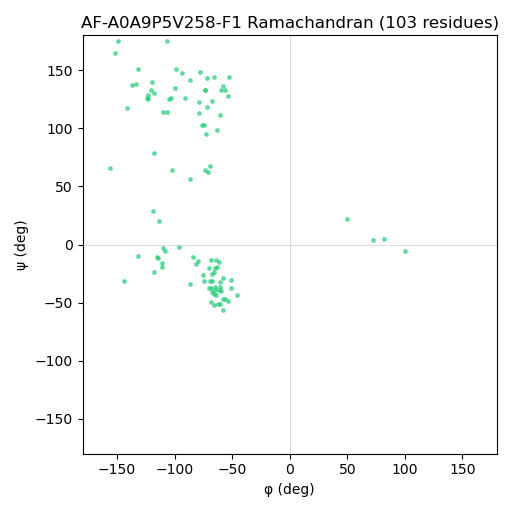738 C C . PRO A 1 87 ? 2.352 -5.143 -20.951 1.00 66.50 87 PRO A C 1
ATOM 740 O O . PRO A 1 87 ? 2.859 -6.251 -20.836 1.00 66.50 87 PRO A O 1
ATOM 743 N N . LEU A 1 88 ? 1.573 -4.827 -21.993 1.00 71.69 88 LEU A N 1
ATOM 744 C CA . LEU A 1 88 ? 1.249 -5.762 -23.077 1.00 71.69 88 LEU A CA 1
ATOM 745 C C . LEU A 1 88 ? 2.299 -5.765 -24.187 1.00 71.69 88 LEU A C 1
ATOM 747 O O . LEU A 1 88 ? 2.534 -6.790 -24.815 1.00 71.69 88 LEU A O 1
ATOM 751 N N . THR A 1 89 ? 2.901 -4.607 -24.458 1.00 79.31 89 THR A N 1
ATOM 752 C CA . THR A 1 89 ? 3.811 -4.440 -25.603 1.00 79.31 89 THR A CA 1
ATOM 753 C C . THR A 1 89 ? 5.246 -4.166 -25.188 1.00 79.31 89 THR A C 1
ATOM 755 O O . THR A 1 89 ? 6.129 -4.161 -26.038 1.00 79.31 89 THR A O 1
ATOM 758 N N . PHE A 1 90 ? 5.480 -3.881 -23.903 1.00 65.12 90 PHE A N 1
ATOM 759 C CA . PHE A 1 90 ? 6.743 -3.371 -23.371 1.00 65.12 90 PHE A CA 1
ATOM 760 C C . PHE A 1 90 ? 7.281 -2.165 -24.154 1.00 65.12 90 PHE A C 1
ATOM 762 O O . PHE A 1 90 ? 8.468 -1.846 -24.104 1.00 65.12 90 PHE A O 1
ATOM 769 N N . LYS A 1 91 ? 6.400 -1.454 -24.871 1.00 66.44 91 LYS A N 1
ATOM 770 C CA . LYS A 1 91 ? 6.741 -0.213 -25.552 1.00 66.44 91 LYS A CA 1
ATOM 771 C C . LYS A 1 91 ? 7.235 0.782 -24.504 1.00 66.44 91 LYS A C 1
ATOM 773 O O . LYS A 1 91 ? 6.644 0.894 -23.431 1.00 66.44 91 LYS A O 1
ATOM 778 N N . ASP A 1 92 ? 8.354 1.427 -24.820 1.00 63.47 92 ASP A N 1
ATOM 779 C CA . ASP A 1 92 ? 9.104 2.346 -23.954 1.00 63.47 92 ASP A CA 1
ATOM 780 C C . ASP A 1 92 ? 9.880 1.693 -22.794 1.00 63.47 92 ASP A C 1
ATOM 782 O O . ASP A 1 92 ? 10.577 2.387 -22.046 1.00 63.47 92 ASP A O 1
ATOM 786 N N . TRP A 1 93 ? 9.890 0.356 -22.698 1.00 64.88 93 TRP A N 1
ATOM 787 C CA . TRP A 1 93 ? 10.823 -0.354 -21.826 1.00 64.88 93 TRP A CA 1
ATOM 788 C C . TRP A 1 93 ? 12.246 -0.297 -22.403 1.00 64.88 93 TRP A C 1
ATOM 790 O O . TRP A 1 93 ? 12.517 -0.780 -23.503 1.00 64.88 93 TRP A O 1
ATOM 800 N N . LYS A 1 94 ? 13.183 0.306 -21.659 1.00 65.06 94 LYS A N 1
ATOM 801 C CA . LYS A 1 94 ? 14.604 0.415 -22.041 1.00 65.06 94 LYS A CA 1
ATOM 802 C C . LYS A 1 94 ? 15.497 -0.312 -21.029 1.00 65.06 94 LYS A C 1
ATOM 804 O O . LYS A 1 94 ? 16.127 0.350 -20.203 1.00 65.06 94 LYS A O 1
ATOM 809 N N . PRO A 1 95 ? 15.600 -1.654 -21.083 1.00 57.34 95 PRO A N 1
ATOM 810 C CA . PRO A 1 95 ? 16.383 -2.437 -20.120 1.00 57.34 95 PRO A CA 1
ATOM 811 C C . PRO A 1 95 ? 17.866 -2.027 -20.061 1.00 57.34 95 PRO A C 1
ATOM 813 O O . PRO A 1 95 ? 18.479 -2.075 -18.996 1.00 57.34 95 PRO A O 1
ATOM 816 N N . SER A 1 96 ? 18.430 -1.516 -21.160 1.00 55.97 96 SER A N 1
ATOM 817 C CA . SER A 1 96 ? 19.816 -1.026 -21.224 1.00 55.97 96 SER A CA 1
ATOM 818 C C . SER A 1 96 ? 20.114 0.180 -20.323 1.00 55.97 96 SER A C 1
ATOM 820 O O . SER A 1 96 ? 21.268 0.417 -19.986 1.00 55.97 96 SER A O 1
ATOM 822 N N . ARG A 1 97 ? 19.104 0.938 -19.871 1.00 54.03 97 ARG A N 1
ATOM 823 C CA . ARG A 1 97 ? 19.299 2.001 -18.864 1.00 54.03 97 ARG A CA 1
ATOM 824 C C . ARG A 1 97 ? 19.399 1.464 -17.434 1.00 54.03 97 ARG A C 1
ATOM 826 O O . ARG A 1 97 ? 19.806 2.200 -16.540 1.00 54.03 97 ARG A O 1
ATOM 833 N N . HIS A 1 98 ? 19.017 0.208 -17.220 1.00 52.19 98 HIS A N 1
ATOM 834 C CA . HIS A 1 98 ? 18.731 -0.347 -15.897 1.00 52.19 98 HIS A CA 1
ATOM 835 C C . HIS A 1 98 ? 19.664 -1.505 -15.518 1.00 52.19 98 HIS A C 1
ATOM 837 O O . HIS A 1 98 ? 19.908 -1.716 -14.334 1.00 52.19 98 HIS A O 1
ATOM 843 N N . PHE A 1 99 ? 20.250 -2.192 -16.506 1.00 54.91 99 PHE A N 1
ATOM 844 C CA . PHE A 1 99 ? 21.139 -3.345 -16.309 1.00 54.91 99 PHE A CA 1
ATOM 845 C C . PHE A 1 99 ? 22.565 -3.133 -16.839 1.00 54.91 99 PHE A C 1
ATOM 847 O O . PHE A 1 99 ? 23.228 -4.099 -17.205 1.00 54.91 99 PHE A O 1
ATOM 854 N N . ASN A 1 100 ? 23.071 -1.893 -16.863 1.00 47.16 100 ASN A N 1
ATOM 855 C CA . ASN A 1 100 ? 24.487 -1.615 -17.146 1.00 47.16 100 ASN A CA 1
ATOM 856 C C . ASN A 1 100 ? 25.391 -2.107 -15.997 1.00 47.16 100 ASN A C 1
ATOM 858 O O . ASN A 1 100 ? 26.004 -1.315 -15.290 1.00 47.16 100 ASN A O 1
ATOM 862 N N . ASN A 1 101 ? 25.477 -3.420 -15.811 1.00 47.69 101 ASN A N 1
ATOM 863 C CA . ASN A 1 101 ? 26.628 -4.062 -15.205 1.00 47.69 101 ASN A CA 1
ATOM 864 C C . ASN A 1 101 ? 27.365 -4.765 -16.343 1.00 47.69 101 ASN A C 1
ATOM 866 O O . ASN A 1 101 ? 26.811 -5.706 -16.914 1.00 47.69 101 ASN A O 1
ATOM 870 N N . PRO A 1 102 ? 28.593 -4.351 -16.701 1.00 45.91 102 PRO A N 1
ATOM 871 C CA . PRO A 1 102 ? 29.439 -5.235 -17.476 1.00 45.91 102 PRO A CA 1
ATOM 872 C C . PRO A 1 102 ? 29.643 -6.481 -16.613 1.00 45.91 102 PRO A C 1
ATOM 874 O O . PRO A 1 102 ? 30.254 -6.408 -15.545 1.00 45.91 102 PRO A O 1
ATOM 877 N N . ILE A 1 103 ? 29.078 -7.610 -17.039 1.00 46.56 103 ILE A N 1
ATOM 878 C CA . ILE A 1 103 ? 29.466 -8.911 -16.505 1.00 46.56 103 ILE A CA 1
ATOM 879 C C . ILE A 1 103 ? 30.932 -9.062 -16.908 1.00 46.56 103 ILE A C 1
ATOM 881 O O . ILE A 1 103 ? 31.245 -9.326 -18.066 1.00 46.56 103 ILE A O 1
ATOM 885 N N . LYS A 1 104 ? 31.835 -8.768 -15.971 1.00 41.47 104 LYS A N 1
ATOM 886 C CA . LYS A 1 104 ? 33.245 -9.112 -16.103 1.00 41.47 104 LYS A CA 1
ATOM 887 C C . LYS A 1 104 ? 33.331 -10.620 -15.874 1.00 41.47 104 LYS A C 1
ATOM 889 O O . LYS A 1 104 ? 33.163 -11.056 -14.736 1.00 41.47 104 LYS A O 1
ATOM 894 N N . TYR A 1 105 ? 33.482 -11.371 -16.962 1.00 47.72 105 TYR A N 1
ATOM 895 C CA . TYR A 1 105 ? 33.998 -12.738 -16.923 1.00 47.72 105 TYR A CA 1
ATOM 896 C C . TYR A 1 105 ? 35.491 -12.708 -16.599 1.00 47.72 105 TYR A C 1
ATOM 898 O O . TYR A 1 105 ? 36.160 -11.748 -17.055 1.00 47.72 105 TYR A O 1
#

Secondary structure (DSSP, 8-state):
--SSS----SSHHHHHHHHHHHTT--TTS-HHHHHHHHHTSTTT--TTT--PPPHHHHSEESS--STTTB--TT-S-EE-TT----TTT-TT--GGGT-------

Solvent-accessible surface area (backbone atoms only — not comparable to full-atom values): 6934 Å² total; per-residue (Å²): 141,66,69,93,58,81,87,79,68,95,46,72,67,51,55,49,52,52,48,59,44,58,76,68,62,53,101,88,54,60,65,52,59,49,51,53,58,48,44,69,35,80,93,52,55,43,80,91,82,53,81,88,74,64,48,38,67,54,50,6,30,74,78,44,94,43,99,82,36,36,62,57,96,87,43,71,36,80,40,66,81,95,61,88,46,44,90,89,73,46,49,84,62,60,66,76,82,74,61,82,63,84,82,80,126

Mean predicted aligned error: 9.21 Å

Foldseek 3Di:
DDPVWDDADPDPLSVVLVVQLVVPDDPVDDSVVSSVVSCPDPVNVDPVHDDDDQCQQTPAEPPPPDPRRHHDPNRPDYDPPPDDADPVPSVPPDCVVRPPDPPDD

pLDDT: mean 78.14, std 14.65, range [41.47, 96.62]